Protein AF-A0A7X6YZE9-F1 (afdb_monomer_lite)

Radius of gyration: 23.13 Å; chains: 1; bounding box: 47×26×67 Å

Foldseek 3Di:
DQCVLLVCAALVPRDHHAPVQWDWAFLQHVVNVGDPAQLRTHIHGPVVRVVCPNDDDPVSSVVSSVCSVPRGRVVVVVVVVVVVVVVVQVVQKDFLVVVCVVPPPDPVVSVVLVVVCVVPFDWDWAWDQDSVRDTDPGTTTIGGPVVSVVSVVVVCVVVVD

Structure (mmCIF, N/CA/C/O backbone):
data_AF-A0A7X6YZE9-F1
#
_entry.id   AF-A0A7X6YZE9-F1
#
loop_
_atom_site.group_PDB
_atom_site.id
_atom_site.type_symbol
_atom_site.label_atom_id
_atom_site.label_alt_id
_atom_site.label_comp_id
_atom_site.label_asym_id
_atom_site.label_entity_id
_atom_site.label_seq_id
_atom_site.pdbx_PDB_ins_code
_atom_site.Cartn_x
_atom_site.Cartn_y
_atom_site.Cartn_z
_atom_site.occupancy
_atom_site.B_iso_or_equiv
_atom_site.auth_seq_id
_atom_site.auth_comp_id
_atom_site.auth_asym_id
_atom_site.auth_atom_id
_atom_site.pdbx_PDB_model_num
ATOM 1 N N . ALA A 1 1 ? 3.670 -0.188 -3.108 1.00 93.25 1 ALA A N 1
ATOM 2 C CA . ALA A 1 1 ? 3.305 0.902 -4.041 1.00 93.25 1 ALA A CA 1
ATOM 3 C C . ALA A 1 1 ? 3.402 0.457 -5.499 1.00 93.25 1 ALA A C 1
ATOM 5 O O . ALA A 1 1 ? 2.371 0.442 -6.155 1.00 93.25 1 ALA A O 1
ATOM 6 N N . ILE A 1 2 ? 4.581 0.021 -5.973 1.00 96.44 2 ILE A N 1
ATOM 7 C CA . ILE A 1 2 ? 4.800 -0.404 -7.372 1.00 96.44 2 ILE A CA 1
ATOM 8 C C . ILE A 1 2 ? 3.784 -1.444 -7.855 1.00 96.44 2 ILE A C 1
ATOM 10 O O . ILE A 1 2 ? 3.149 -1.206 -8.870 1.00 96.44 2 ILE A O 1
ATOM 14 N N . TYR A 1 3 ? 3.546 -2.524 -7.102 1.00 96.62 3 TYR A N 1
ATOM 15 C CA . TYR A 1 3 ? 2.550 -3.540 -7.475 1.00 96.62 3 TYR A CA 1
ATOM 16 C C . TYR A 1 3 ? 1.205 -2.948 -7.916 1.00 96.62 3 TYR A C 1
ATOM 18 O O . TYR A 1 3 ? 0.705 -3.241 -8.995 1.00 96.62 3 TYR A O 1
ATOM 26 N N . TYR A 1 4 ? 0.649 -2.071 -7.080 1.00 94.56 4 TYR A N 1
ATOM 27 C CA . TYR A 1 4 ? -0.652 -1.454 -7.307 1.00 94.56 4 TYR A CA 1
ATOM 28 C C . TYR A 1 4 ? -0.628 -0.438 -8.449 1.00 94.56 4 TYR A C 1
ATOM 30 O O . TYR A 1 4 ? -1.610 -0.321 -9.161 1.00 94.56 4 TYR A O 1
ATOM 38 N N . ALA A 1 5 ? 0.469 0.302 -8.624 1.00 95.75 5 ALA A N 1
ATOM 39 C CA . ALA A 1 5 ? 0.576 1.293 -9.694 1.00 95.75 5 ALA A CA 1
ATOM 40 C C . ALA A 1 5 ? 0.667 0.652 -11.089 1.00 95.75 5 ALA A C 1
ATOM 42 O O . ALA A 1 5 ? 0.261 1.270 -12.069 1.00 95.75 5 ALA A O 1
ATOM 43 N N . PHE A 1 6 ? 1.197 -0.571 -11.159 1.00 96.56 6 PHE A N 1
ATOM 44 C CA . PHE A 1 6 ? 1.307 -1.376 -12.376 1.00 96.56 6 PHE A CA 1
ATOM 45 C C . PHE A 1 6 ? 0.163 -2.396 -12.509 1.00 96.56 6 PHE A C 1
ATOM 47 O O . PHE A 1 6 ? 0.250 -3.298 -13.337 1.00 96.56 6 PHE A O 1
ATOM 54 N N . ASP A 1 7 ? -0.883 -2.297 -11.681 1.00 95.75 7 ASP A N 1
ATOM 55 C CA . ASP A 1 7 ? -2.038 -3.207 -11.675 1.00 95.75 7 ASP A CA 1
ATOM 56 C C . ASP A 1 7 ? -1.662 -4.699 -11.587 1.00 95.75 7 ASP A C 1
ATOM 58 O O . ASP A 1 7 ? -2.336 -5.563 -12.144 1.00 95.75 7 ASP A O 1
ATOM 62 N N . GLY A 1 8 ? -0.558 -5.016 -10.902 1.00 95.88 8 GLY A N 1
ATOM 63 C CA . GLY A 1 8 ? -0.040 -6.380 -10.802 1.00 95.88 8 GLY A CA 1
ATOM 64 C C . GLY A 1 8 ? 0.479 -6.949 -12.127 1.00 95.88 8 GLY A C 1
ATOM 65 O O . GLY A 1 8 ? 0.627 -8.159 -12.239 1.00 95.88 8 GLY A O 1
ATOM 66 N N . LYS A 1 9 ? 0.759 -6.124 -13.142 1.00 96.69 9 LYS A N 1
ATOM 67 C CA . LYS A 1 9 ? 1.221 -6.580 -14.460 1.00 96.69 9 LYS A CA 1
ATOM 68 C C . LYS A 1 9 ? 2.715 -6.370 -14.657 1.00 96.69 9 LYS A C 1
ATOM 70 O O . LYS A 1 9 ? 3.249 -5.281 -14.457 1.00 96.69 9 LYS A O 1
ATOM 75 N N . CYS A 1 10 ? 3.398 -7.412 -15.120 1.00 96.75 10 CYS A N 1
ATOM 76 C CA . CYS A 1 10 ? 4.804 -7.335 -15.495 1.00 96.75 10 CYS A CA 1
ATOM 77 C C . CYS A 1 10 ? 4.981 -6.299 -16.609 1.00 96.75 10 CYS A C 1
ATOM 79 O O . CYS A 1 10 ? 4.445 -6.472 -17.700 1.00 96.75 10 CYS A O 1
ATOM 81 N N . PHE A 1 11 ? 5.796 -5.278 -16.371 1.00 97.50 11 PHE A N 1
ATOM 82 C CA . PHE A 1 11 ? 6.051 -4.198 -17.319 1.00 97.50 11 PHE A CA 1
ATOM 83 C C . PHE A 1 11 ? 6.548 -4.708 -18.679 1.00 97.50 11 PHE A C 1
ATOM 85 O O . PHE A 1 11 ? 6.092 -4.261 -19.724 1.00 97.50 11 PHE A O 1
ATOM 92 N N . TYR A 1 12 ? 7.439 -5.700 -18.667 1.00 94.94 12 TYR A N 1
ATOM 93 C CA . TYR A 1 12 ? 8.055 -6.226 -19.885 1.00 94.94 12 TYR A CA 1
ATOM 94 C C . TYR A 1 12 ? 7.147 -7.146 -20.707 1.00 94.94 12 TYR A C 1
ATOM 96 O O . TYR A 1 12 ? 7.391 -7.328 -21.895 1.00 94.94 12 TYR A O 1
ATOM 104 N N . THR A 1 13 ? 6.153 -7.794 -20.087 1.00 94.88 13 THR A N 1
ATOM 105 C CA . THR A 1 13 ? 5.359 -8.842 -20.764 1.00 94.88 13 THR A CA 1
ATOM 106 C C . THR A 1 13 ? 3.851 -8.635 -20.707 1.00 94.88 13 THR A C 1
ATOM 108 O O . THR A 1 13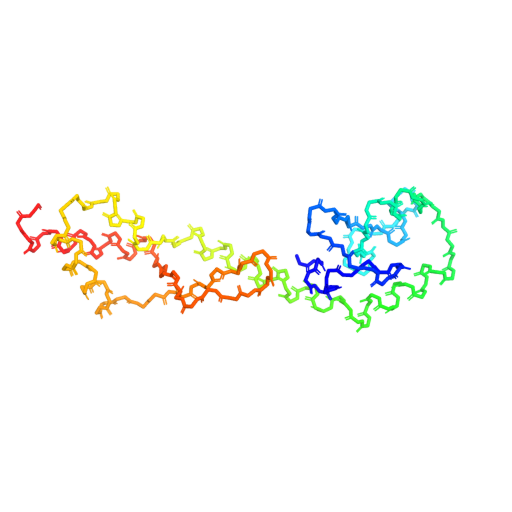 ? 3.124 -9.366 -21.369 1.00 94.88 13 THR A O 1
ATOM 111 N N . GLY A 1 14 ? 3.363 -7.698 -19.894 1.00 94.94 14 GLY A N 1
ATOM 112 C CA . GLY A 1 14 ? 1.940 -7.448 -19.647 1.00 94.94 14 GLY A CA 1
ATOM 113 C C . GLY A 1 14 ? 1.210 -8.540 -18.855 1.00 94.94 14 GLY A C 1
ATOM 114 O O . GLY A 1 14 ? 0.032 -8.373 -18.539 1.00 94.94 14 GLY A O 1
ATOM 115 N N . ARG A 1 15 ? 1.883 -9.652 -18.530 1.00 94.62 15 ARG A N 1
ATOM 116 C CA . ARG A 1 15 ? 1.305 -10.780 -17.785 1.00 94.62 15 ARG A CA 1
ATOM 117 C C . ARG A 1 15 ? 1.020 -10.404 -16.340 1.00 94.62 15 ARG A C 1
ATOM 119 O O . ARG A 1 15 ? 1.784 -9.642 -15.750 1.00 94.62 15 ARG A O 1
ATOM 126 N N . ASP A 1 16 ? -0.026 -10.996 -15.781 1.00 96.06 16 ASP A N 1
ATOM 127 C CA . ASP A 1 16 ? -0.339 -10.862 -14.363 1.00 96.06 16 ASP A CA 1
ATOM 128 C C . ASP A 1 16 ? 0.758 -11.519 -13.513 1.00 96.06 16 ASP A C 1
ATOM 130 O O . ASP A 1 16 ? 1.281 -12.586 -13.843 1.00 96.06 16 ASP A O 1
ATOM 134 N N . VAL A 1 17 ? 1.119 -10.846 -12.428 1.00 94.00 17 VAL A N 1
ATOM 135 C CA . VAL A 1 17 ? 2.137 -11.233 -11.455 1.00 94.00 17 VAL A CA 1
ATOM 136 C C . VAL A 1 17 ? 1.467 -11.190 -10.093 1.00 94.00 17 VAL A C 1
ATOM 138 O O . VAL A 1 17 ? 0.811 -10.206 -9.755 1.00 94.00 17 VAL A O 1
ATOM 141 N N . SER A 1 18 ? 1.601 -12.256 -9.309 1.00 92.69 18 SER A N 1
ATOM 142 C CA . SER A 1 18 ? 1.119 -12.243 -7.931 1.00 92.69 18 SER A CA 1
ATOM 143 C C . SER A 1 18 ? 1.995 -11.329 -7.075 1.00 92.69 18 SER A C 1
ATOM 145 O O . SER A 1 18 ? 3.151 -11.060 -7.401 1.00 92.69 18 SER A O 1
ATOM 147 N N . PHE A 1 19 ? 1.461 -10.858 -5.950 1.00 90.25 19 PHE A N 1
ATOM 148 C CA . PHE A 1 19 ? 2.250 -10.042 -5.027 1.00 90.25 19 PHE A CA 1
ATOM 149 C C . PHE A 1 19 ? 3.475 -10.796 -4.482 1.00 90.25 19 PHE A C 1
ATOM 151 O O . PHE A 1 19 ? 4.499 -10.177 -4.230 1.00 90.25 19 PHE A O 1
ATOM 158 N N . ASP A 1 20 ? 3.401 -12.122 -4.350 1.00 89.62 20 ASP A N 1
ATOM 159 C CA . ASP A 1 20 ? 4.495 -12.930 -3.797 1.00 89.62 20 ASP A CA 1
ATOM 160 C C . ASP A 1 20 ? 5.605 -13.243 -4.823 1.00 89.62 20 ASP A C 1
ATOM 162 O O . ASP A 1 20 ? 6.741 -13.484 -4.428 1.00 89.62 20 ASP A O 1
ATOM 166 N N . ASP A 1 21 ? 5.303 -13.216 -6.129 1.00 88.88 21 ASP A N 1
ATOM 167 C CA . ASP A 1 21 ? 6.270 -13.447 -7.227 1.00 88.88 21 ASP A CA 1
ATOM 168 C C . ASP A 1 21 ? 6.761 -12.134 -7.870 1.00 88.88 21 ASP A C 1
ATOM 170 O O . ASP A 1 21 ? 7.437 -12.112 -8.907 1.00 88.88 21 ASP A O 1
ATOM 174 N N . MET A 1 22 ? 6.386 -10.993 -7.289 1.00 94.19 22 MET A N 1
ATOM 175 C CA . MET A 1 22 ? 6.792 -9.709 -7.830 1.00 94.19 22 MET A CA 1
ATOM 176 C C . MET A 1 22 ? 8.252 -9.388 -7.519 1.00 94.19 22 MET A C 1
ATOM 178 O O . MET A 1 22 ? 8.747 -9.584 -6.412 1.00 94.19 22 MET A O 1
ATOM 182 N N . HIS A 1 23 ? 8.905 -8.747 -8.477 1.00 95.25 23 HIS A N 1
ATOM 183 C CA . HIS A 1 23 ? 10.203 -8.117 -8.313 1.00 95.25 23 HIS A CA 1
ATOM 184 C C . HIS A 1 23 ? 10.120 -6.650 -8.726 1.00 95.25 23 HIS A C 1
ATOM 186 O O . HIS A 1 23 ? 9.435 -6.292 -9.688 1.00 95.25 23 HIS A O 1
ATOM 192 N N . ILE A 1 24 ? 10.840 -5.804 -7.993 1.00 96.31 24 ILE A N 1
ATOM 193 C CA . ILE A 1 24 ? 11.139 -4.436 -8.412 1.00 96.31 24 ILE A CA 1
ATOM 194 C C . ILE A 1 24 ? 12.469 -4.505 -9.155 1.00 96.31 24 ILE A C 1
ATOM 196 O O . ILE A 1 24 ? 13.485 -4.837 -8.550 1.00 96.31 24 ILE A O 1
ATOM 200 N N . ASP A 1 25 ? 12.440 -4.248 -10.458 1.00 95.62 25 ASP A N 1
ATOM 201 C CA . ASP A 1 25 ? 13.625 -4.294 -11.318 1.00 95.62 25 ASP A CA 1
ATOM 202 C C . ASP A 1 25 ? 14.054 -2.881 -11.725 1.00 95.62 25 ASP A C 1
ATOM 204 O O . ASP A 1 25 ? 13.215 -1.991 -11.902 1.00 95.62 25 ASP A O 1
ATOM 208 N N . HIS A 1 26 ? 15.362 -2.691 -11.891 1.00 96.69 26 HIS A N 1
ATOM 209 C CA . HIS A 1 26 ? 15.941 -1.462 -12.417 1.00 96.69 26 HIS A CA 1
ATOM 210 C C . HIS A 1 26 ? 15.989 -1.513 -13.944 1.00 96.69 26 HIS A C 1
ATOM 212 O O . HIS A 1 26 ? 16.627 -2.402 -14.508 1.00 96.69 26 HIS A O 1
ATOM 218 N N . ILE A 1 27 ? 15.399 -0.536 -14.635 1.00 96.50 27 ILE A N 1
ATOM 219 C CA . ILE A 1 27 ? 15.451 -0.457 -16.105 1.00 96.50 27 ILE A CA 1
ATOM 220 C C . ILE A 1 27 ? 16.909 -0.370 -16.580 1.00 96.50 27 ILE A C 1
ATOM 222 O O . ILE A 1 27 ? 17.355 -1.214 -17.359 1.00 96.50 27 ILE A O 1
ATOM 226 N N . LEU A 1 28 ? 17.654 0.625 -16.084 1.00 95.94 28 LEU A N 1
ATOM 227 C CA . LEU A 1 28 ? 19.113 0.659 -16.147 1.00 95.94 28 LEU A CA 1
ATOM 228 C C . LEU A 1 28 ? 19.643 -0.039 -14.887 1.00 95.94 28 LEU A C 1
ATOM 230 O O . LEU A 1 28 ? 19.392 0.482 -13.797 1.00 95.94 28 LEU A O 1
ATOM 234 N N . PRO A 1 29 ? 20.341 -1.185 -14.998 1.00 94.50 29 PRO A N 1
ATOM 235 C CA . PRO A 1 29 ? 20.847 -1.915 -13.841 1.00 94.50 29 PRO A CA 1
ATOM 236 C C . PRO A 1 29 ? 21.714 -1.043 -12.932 1.00 94.50 29 PRO A C 1
ATOM 238 O O . PRO A 1 29 ? 22.477 -0.199 -13.401 1.00 94.50 29 PRO A O 1
ATOM 241 N N . GLN A 1 30 ? 21.646 -1.283 -11.622 1.00 93.69 30 GLN A N 1
ATOM 242 C CA . GLN A 1 30 ? 22.453 -0.536 -10.653 1.00 93.69 30 GLN A CA 1
ATOM 243 C C . GLN A 1 30 ? 23.964 -0.714 -10.887 1.00 93.69 30 GLN A C 1
ATOM 245 O O . GLN A 1 30 ? 24.717 0.240 -10.709 1.00 93.69 30 GLN A O 1
ATOM 250 N N . SER A 1 31 ? 24.404 -1.897 -11.341 1.00 92.62 31 SER A N 1
ATOM 251 C CA . SER A 1 31 ? 25.811 -2.166 -11.693 1.00 92.62 31 SER A CA 1
ATOM 252 C C . SER A 1 31 ? 26.335 -1.275 -12.822 1.00 92.62 31 SER A C 1
ATOM 254 O O . SER A 1 31 ? 27.535 -1.054 -12.911 1.00 92.62 31 SER A O 1
ATOM 256 N N . GLU A 1 32 ? 25.434 -0.735 -13.643 1.00 92.12 32 GLU A N 1
ATOM 257 C CA . GLU A 1 32 ? 25.726 0.139 -14.783 1.00 92.12 32 GLU A CA 1
ATOM 258 C C . GLU A 1 32 ? 25.416 1.616 -14.466 1.00 92.12 32 GLU A C 1
ATOM 260 O O . GLU A 1 32 ? 25.221 2.432 -15.364 1.00 92.12 32 GLU A O 1
ATOM 265 N N . GLY A 1 33 ? 25.309 1.974 -13.180 1.00 93.50 33 GLY A N 1
ATOM 266 C CA . GLY A 1 33 ? 25.037 3.347 -12.739 1.00 93.50 33 GLY A CA 1
ATOM 267 C C . GLY A 1 33 ? 23.558 3.747 -12.746 1.00 93.50 33 GLY A C 1
ATOM 268 O O . GLY A 1 33 ? 23.233 4.932 -12.668 1.00 93.50 33 GLY A O 1
ATOM 269 N N . GLY A 1 34 ? 22.643 2.779 -12.827 1.00 94.31 34 GLY A N 1
ATOM 270 C CA . GLY A 1 34 ? 21.207 3.015 -12.713 1.00 94.31 34 GLY A CA 1
ATOM 271 C C . GLY A 1 34 ? 20.798 3.668 -11.389 1.00 94.31 34 GLY A C 1
ATOM 272 O O . GLY A 1 34 ? 21.178 3.169 -10.328 1.00 94.31 34 GLY A O 1
ATOM 273 N N . PRO A 1 35 ? 19.993 4.748 -11.402 1.00 94.94 35 PRO A N 1
ATOM 274 C CA . PRO A 1 35 ? 19.588 5.414 -10.173 1.00 94.94 35 PRO A CA 1
ATOM 275 C C . PRO A 1 35 ? 18.559 4.593 -9.383 1.00 94.94 35 PRO A C 1
ATOM 277 O O . PRO A 1 35 ? 17.765 3.835 -9.945 1.00 94.94 35 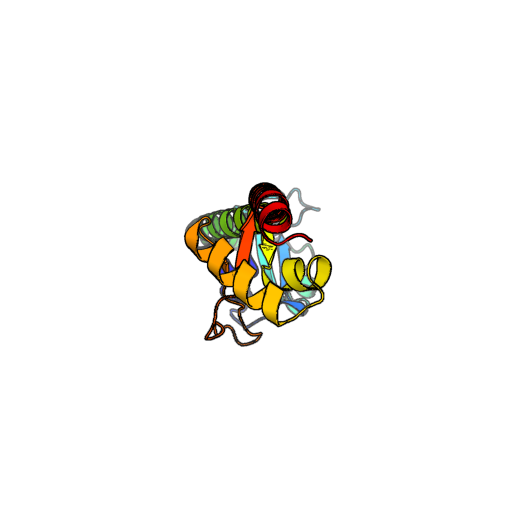PRO A O 1
ATOM 280 N N . ASN A 1 36 ? 18.539 4.801 -8.066 1.00 96.00 36 ASN A N 1
ATOM 281 C CA . ASN A 1 36 ? 17.578 4.199 -7.142 1.00 96.00 36 ASN A CA 1
ATOM 282 C C . ASN A 1 36 ? 16.348 5.097 -6.969 1.00 96.00 36 ASN A C 1
ATOM 284 O O . ASN A 1 36 ? 16.175 5.749 -5.941 1.00 96.00 36 ASN A O 1
ATOM 288 N N . ASN A 1 37 ? 15.522 5.195 -8.008 1.00 95.06 37 ASN A N 1
ATOM 289 C CA . ASN A 1 37 ? 14.325 6.027 -7.984 1.00 95.06 37 ASN A CA 1
ATOM 290 C C . ASN A 1 37 ? 13.192 5.432 -8.824 1.00 95.06 37 ASN A C 1
ATOM 292 O O . ASN A 1 37 ? 13.390 4.543 -9.649 1.00 95.06 37 ASN A O 1
ATOM 296 N N . VAL A 1 38 ? 11.984 5.957 -8.606 1.00 95.69 38 VAL A N 1
ATOM 297 C CA . VAL A 1 38 ? 10.753 5.465 -9.239 1.00 95.69 38 VAL A CA 1
ATOM 298 C C . VAL A 1 38 ? 10.838 5.480 -10.766 1.00 95.69 38 VAL A C 1
ATOM 300 O O . VAL A 1 38 ? 10.356 4.546 -11.391 1.00 95.69 38 VAL A O 1
ATOM 303 N N . SER A 1 39 ? 11.501 6.473 -11.364 1.00 95.12 39 SER A N 1
ATOM 304 C CA . SER A 1 39 ? 11.651 6.567 -12.822 1.00 95.12 39 SER A CA 1
ATOM 305 C C . SER A 1 39 ? 12.537 5.481 -13.435 1.00 95.12 39 SER A C 1
ATOM 307 O O . SER A 1 39 ? 12.541 5.306 -14.652 1.00 95.12 39 SER A O 1
ATOM 309 N N . ASN A 1 40 ? 13.285 4.749 -12.608 1.00 97.31 40 ASN A N 1
ATOM 310 C CA . ASN A 1 40 ? 14.102 3.616 -13.019 1.00 97.31 40 ASN A CA 1
ATOM 311 C C . ASN A 1 40 ? 13.550 2.274 -12.515 1.00 97.31 40 ASN A C 1
ATOM 313 O O . ASN A 1 40 ? 14.174 1.250 -12.769 1.00 97.31 40 ASN A O 1
ATOM 317 N N . TYR A 1 41 ? 12.407 2.256 -11.822 1.00 97.75 41 TYR A N 1
ATOM 318 C CA . TYR A 1 41 ? 11.820 1.038 -11.268 1.00 97.75 41 TYR A CA 1
ATOM 319 C C . TYR A 1 41 ? 10.609 0.554 -12.055 1.00 97.75 41 TYR A C 1
ATOM 321 O O . TYR A 1 41 ? 9.706 1.323 -12.379 1.00 97.75 41 TYR A O 1
ATOM 329 N N . VAL A 1 42 ? 10.547 -0.758 -12.278 1.00 97.38 42 VAL A N 1
ATOM 330 C CA . VAL A 1 42 ? 9.399 -1.430 -12.896 1.00 97.38 42 VAL A CA 1
ATOM 331 C C . VAL A 1 42 ? 8.984 -2.674 -12.124 1.00 97.38 42 VAL A C 1
ATOM 333 O O . VAL A 1 42 ? 9.782 -3.285 -11.413 1.00 97.38 42 VAL A O 1
ATOM 336 N N . LEU A 1 43 ? 7.720 -3.069 -12.290 1.00 97.81 43 LEU A N 1
ATOM 337 C CA . LEU A 1 43 ? 7.219 -4.362 -11.835 1.00 97.81 43 LEU A CA 1
ATOM 338 C C . LEU A 1 43 ? 7.641 -5.462 -12.822 1.00 97.81 43 LEU A C 1
ATOM 340 O O . LEU A 1 43 ? 7.285 -5.411 -13.999 1.00 97.81 43 LEU A O 1
ATOM 344 N N . SER A 1 44 ? 8.340 -6.493 -12.356 1.00 96.38 44 SER A N 1
ATOM 345 C CA . SER A 1 44 ? 8.665 -7.686 -13.146 1.00 96.38 44 SER A CA 1
ATOM 346 C C . SER A 1 44 ? 8.277 -8.956 -12.3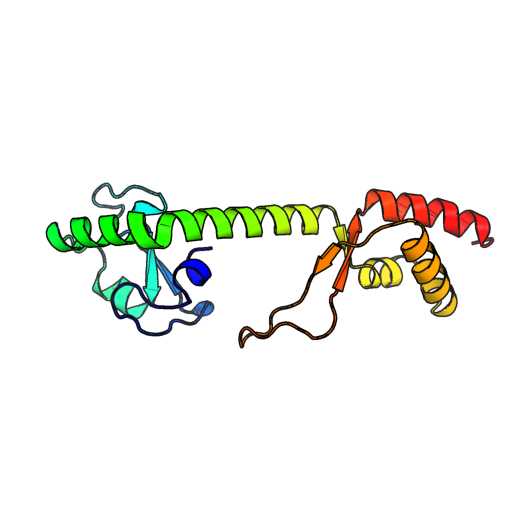96 1.00 96.38 44 SER A C 1
ATOM 348 O O . SER A 1 44 ? 8.312 -8.977 -11.173 1.00 96.38 44 SER A O 1
ATOM 350 N N . CYS A 1 45 ? 7.954 -10.038 -13.108 1.00 92.69 45 CYS A N 1
ATOM 351 C CA . CYS A 1 45 ? 7.985 -11.368 -12.496 1.00 92.69 45 CYS A CA 1
ATOM 352 C C . CYS A 1 45 ? 9.436 -11.852 -12.354 1.00 92.69 45 CYS A C 1
ATOM 354 O O . CYS A 1 45 ? 10.319 -11.402 -13.105 1.00 92.69 45 CYS A O 1
ATOM 356 N N . GLY A 1 46 ? 9.681 -12.794 -11.439 1.00 89.31 46 GLY A N 1
ATOM 357 C CA . GLY A 1 46 ? 11.028 -13.307 -11.165 1.00 89.31 46 GLY A CA 1
ATOM 358 C C . GLY A 1 46 ? 11.712 -13.901 -12.395 1.00 89.31 46 GLY A C 1
ATOM 359 O O . GLY A 1 46 ? 12.867 -13.593 -12.686 1.00 89.31 46 GLY A O 1
ATOM 360 N N . TYR A 1 47 ? 10.970 -14.661 -13.205 1.00 90.12 47 TYR A N 1
ATOM 361 C CA . TYR A 1 47 ? 11.495 -15.285 -14.424 1.00 90.12 47 TYR A CA 1
ATOM 362 C C . TYR A 1 47 ? 12.071 -14.280 -15.434 1.00 90.12 47 TYR A C 1
ATOM 364 O O . TYR A 1 47 ? 13.154 -14.492 -15.984 1.00 90.12 47 TYR A O 1
ATOM 372 N N . ILE A 1 48 ? 11.350 -13.186 -15.707 1.00 92.00 48 ILE A N 1
ATOM 373 C CA . ILE A 1 48 ? 11.805 -12.175 -16.672 1.00 92.00 48 ILE A CA 1
ATOM 374 C C . ILE A 1 48 ? 12.941 -11.341 -16.088 1.00 92.00 48 ILE A C 1
ATOM 376 O O . ILE A 1 48 ? 13.906 -11.070 -16.803 1.00 92.00 48 ILE A O 1
ATOM 380 N N . ASN A 1 49 ? 12.869 -11.013 -14.796 1.00 89.88 49 ASN A N 1
ATOM 381 C CA . ASN A 1 49 ? 13.924 -10.284 -14.101 1.00 89.88 49 ASN A CA 1
ATOM 382 C C . ASN A 1 49 ? 15.274 -11.020 -14.217 1.00 89.88 49 ASN A C 1
ATOM 384 O O . ASN A 1 49 ? 16.271 -10.446 -14.651 1.00 89.88 49 ASN A O 1
ATOM 388 N N . LEU A 1 50 ? 15.276 -12.333 -13.957 1.00 90.31 50 LEU A N 1
ATOM 389 C CA . LEU A 1 50 ? 16.462 -13.186 -14.101 1.00 90.31 50 LEU A CA 1
ATOM 390 C C . LEU A 1 50 ? 16.974 -13.261 -15.547 1.00 90.31 50 LEU A C 1
ATOM 392 O O . LEU A 1 50 ? 18.181 -13.274 -15.775 1.00 90.31 50 LEU A O 1
ATOM 396 N N . LYS A 1 51 ? 16.080 -13.284 -16.545 1.00 90.19 51 LYS A N 1
ATOM 397 C CA . LYS A 1 51 ? 16.475 -13.289 -17.965 1.00 90.19 51 LYS A CA 1
ATOM 398 C C . LYS A 1 51 ? 17.071 -11.966 -18.440 1.00 90.19 51 LYS A C 1
ATOM 400 O O . LYS A 1 51 ? 17.931 -11.982 -19.333 1.00 90.19 51 LYS A O 1
ATOM 405 N N . LYS A 1 52 ? 16.579 -10.843 -17.910 1.00 87.56 52 LYS A N 1
ATOM 406 C CA . LYS A 1 52 ? 17.113 -9.511 -18.200 1.00 87.56 52 LYS A CA 1
ATOM 407 C C . LYS A 1 52 ? 18.479 -9.340 -17.544 1.00 87.56 52 LYS A C 1
ATOM 409 O O . LYS A 1 52 ? 19.417 -8.962 -18.242 1.00 87.56 52 LYS A O 1
ATOM 414 N N . PHE A 1 53 ? 18.605 -9.682 -16.262 1.00 86.88 53 PHE A N 1
ATOM 415 C CA . PHE A 1 53 ? 19.843 -9.535 -15.495 1.00 86.88 53 PHE A CA 1
ATOM 416 C C . PHE A 1 53 ? 20.423 -8.113 -15.663 1.00 86.88 53 PHE A C 1
ATOM 418 O O . PHE A 1 53 ? 19.689 -7.131 -15.533 1.00 86.88 53 PHE A O 1
ATOM 425 N N . ASN A 1 54 ? 21.703 -7.982 -16.009 1.00 84.06 54 ASN A N 1
ATOM 426 C CA . ASN A 1 54 ? 22.370 -6.704 -16.261 1.00 84.06 54 ASN A CA 1
ATOM 427 C C . ASN A 1 54 ? 22.351 -6.261 -17.739 1.00 84.06 54 ASN A C 1
ATOM 429 O O . ASN A 1 54 ? 23.131 -5.394 -18.125 1.00 84.06 54 ASN A O 1
ATOM 433 N N . LYS A 1 55 ? 21.504 -6.849 -18.596 1.00 87.62 55 LYS A N 1
ATOM 434 C CA . LYS A 1 55 ? 21.493 -6.506 -20.026 1.00 87.62 55 LYS A CA 1
ATOM 435 C C . LYS A 1 55 ? 21.063 -5.059 -20.242 1.00 87.62 55 LYS A C 1
ATOM 437 O O . LYS A 1 55 ? 19.970 -4.653 -19.846 1.00 87.62 55 LYS A O 1
ATOM 442 N N . VAL A 1 56 ? 21.905 -4.324 -20.960 1.00 88.62 56 VAL A N 1
ATOM 443 C CA . VAL A 1 56 ? 21.677 -2.937 -21.360 1.00 88.62 56 VAL A CA 1
ATOM 444 C C . VAL A 1 56 ? 21.289 -2.906 -22.832 1.00 88.62 56 VAL A C 1
ATOM 446 O O . VAL A 1 56 ? 22.045 -3.329 -23.701 1.00 88.62 56 VAL A O 1
ATOM 449 N N . ASN A 1 57 ? 20.104 -2.375 -23.119 1.00 92.75 57 ASN A N 1
ATOM 450 C CA . ASN A 1 57 ? 19.726 -1.964 -24.464 1.00 92.75 57 ASN A CA 1
ATOM 451 C C . ASN A 1 57 ? 19.345 -0.478 -24.395 1.00 92.75 57 ASN A C 1
ATOM 453 O O . ASN A 1 57 ? 18.306 -0.169 -23.806 1.00 92.75 57 ASN A O 1
ATOM 457 N N . PRO A 1 58 ? 20.155 0.439 -24.963 1.00 93.62 58 PRO A N 1
ATOM 458 C CA . PRO A 1 58 ? 19.938 1.876 -24.816 1.00 93.62 58 PRO A CA 1
ATOM 459 C C . PRO A 1 58 ? 18.542 2.328 -25.237 1.00 93.62 58 PRO A C 1
ATOM 461 O O . PRO A 1 58 ? 17.905 3.091 -24.515 1.00 93.62 58 PRO A O 1
ATOM 464 N N . LYS A 1 59 ? 18.023 1.797 -26.353 1.00 94.12 59 LYS A N 1
ATOM 465 C CA . LYS A 1 59 ? 16.706 2.197 -26.851 1.00 94.12 59 LYS A CA 1
ATOM 466 C C . LYS A 1 59 ? 15.579 1.688 -25.961 1.00 94.12 59 LYS A C 1
ATOM 468 O O . LYS A 1 59 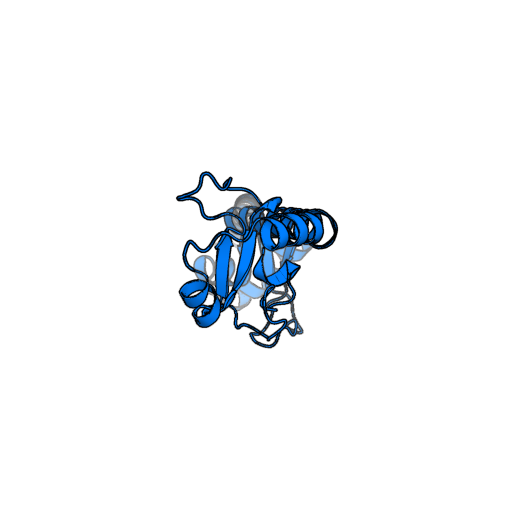? 14.630 2.419 -25.690 1.00 94.12 59 LYS A O 1
ATOM 473 N N . LEU A 1 60 ? 15.693 0.451 -25.478 1.00 91.06 60 LEU A N 1
ATOM 474 C CA . LEU A 1 60 ? 14.726 -0.099 -24.534 1.00 91.06 60 LEU A CA 1
ATOM 475 C C . LEU A 1 60 ? 14.740 0.683 -23.219 1.00 91.06 60 LEU A C 1
ATOM 477 O O . LEU A 1 60 ? 13.674 0.955 -22.681 1.00 91.06 60 LEU A O 1
ATOM 481 N N . ILE A 1 61 ? 15.919 1.059 -22.718 1.00 95.12 61 ILE A N 1
ATOM 482 C CA . ILE A 1 61 ? 16.063 1.844 -21.486 1.00 95.12 61 ILE A CA 1
ATOM 483 C C . ILE A 1 61 ? 15.410 3.214 -21.643 1.00 95.12 61 ILE A C 1
ATOM 485 O O . ILE A 1 61 ? 14.615 3.599 -20.791 1.00 95.12 61 ILE A O 1
ATOM 489 N N . GLU A 1 62 ? 15.716 3.921 -22.730 1.00 95.75 62 GLU A N 1
ATOM 490 C CA . GLU A 1 62 ? 15.139 5.227 -23.055 1.00 95.75 62 GLU A CA 1
ATOM 491 C C . GLU A 1 62 ? 13.606 5.158 -23.069 1.00 95.75 62 GLU A C 1
ATOM 493 O O . GLU A 1 62 ? 12.951 5.828 -22.273 1.00 95.75 62 GLU A O 1
ATOM 498 N N . ILE A 1 63 ? 13.037 4.269 -23.893 1.00 96.25 63 ILE A N 1
ATOM 499 C CA . ILE A 1 63 ? 11.581 4.115 -24.019 1.00 96.25 63 ILE A CA 1
ATOM 500 C C . ILE A 1 63 ? 10.959 3.700 -22.685 1.00 96.25 63 ILE A C 1
ATOM 502 O O . ILE A 1 63 ? 9.933 4.242 -22.283 1.00 96.25 63 ILE A O 1
ATOM 506 N N . SER A 1 64 ? 11.566 2.741 -21.983 1.00 96.44 64 SER A N 1
ATOM 507 C CA . SER A 1 64 ? 10.995 2.221 -20.741 1.00 96.44 64 SER A CA 1
ATOM 508 C C . SER A 1 64 ? 10.941 3.294 -19.661 1.00 96.44 64 SER A C 1
ATOM 510 O O . SER A 1 64 ? 9.929 3.415 -18.976 1.00 96.44 64 SER A O 1
ATOM 512 N N . ARG A 1 65 ? 12.000 4.099 -19.524 1.00 96.62 65 ARG A N 1
ATOM 513 C CA . ARG A 1 65 ? 12.037 5.201 -18.555 1.00 96.62 65 ARG A CA 1
ATOM 514 C C . ARG A 1 65 ? 11.018 6.280 -18.900 1.00 96.62 65 ARG A C 1
ATOM 516 O O . ARG A 1 65 ? 10.352 6.776 -17.996 1.00 96.62 65 ARG A O 1
ATOM 523 N N . GLU A 1 66 ? 10.857 6.597 -20.183 1.00 97.25 66 GLU A N 1
ATOM 524 C CA . GLU A 1 66 ? 9.849 7.554 -20.649 1.00 97.25 66 GLU A CA 1
ATOM 525 C C . GLU A 1 66 ? 8.431 7.078 -20.301 1.00 97.25 66 GLU A C 1
ATOM 527 O O . GLU A 1 66 ? 7.649 7.807 -19.692 1.00 97.25 66 GLU A O 1
ATOM 532 N N . VAL A 1 67 ? 8.123 5.809 -20.586 1.00 97.56 67 VAL A N 1
ATOM 533 C CA . VAL A 1 67 ? 6.833 5.199 -20.237 1.00 97.56 67 VAL A CA 1
ATOM 534 C C . VAL A 1 67 ? 6.612 5.199 -18.724 1.00 97.56 67 VAL A C 1
ATOM 536 O O . VAL A 1 67 ? 5.519 5.535 -18.272 1.00 97.56 67 VAL A O 1
ATOM 539 N N . VAL A 1 68 ? 7.622 4.851 -17.919 1.00 97.44 68 VAL A N 1
ATOM 540 C CA . VAL A 1 68 ? 7.503 4.895 -16.453 1.00 97.44 68 VAL A CA 1
ATOM 541 C C . VAL A 1 68 ? 7.214 6.309 -15.967 1.00 97.44 68 VAL A C 1
ATOM 543 O O . VAL A 1 68 ? 6.275 6.499 -15.191 1.00 97.44 68 VAL A O 1
ATOM 546 N N . ASN A 1 69 ? 7.952 7.298 -16.466 1.00 96.81 69 ASN A N 1
ATOM 547 C CA . ASN A 1 69 ? 7.751 8.699 -16.116 1.00 96.81 69 ASN A CA 1
ATOM 548 C C . ASN A 1 69 ? 6.335 9.183 -16.416 1.00 96.81 69 ASN A C 1
ATOM 550 O O . ASN A 1 69 ? 5.699 9.753 -15.532 1.00 96.81 69 ASN A O 1
ATOM 554 N N . LEU A 1 70 ? 5.841 8.925 -17.627 1.00 96.81 70 LEU A N 1
ATOM 555 C CA . LEU A 1 70 ? 4.551 9.438 -18.082 1.00 96.81 70 LEU A CA 1
ATOM 556 C C . LEU A 1 70 ? 3.361 8.675 -17.492 1.00 96.81 70 LEU A C 1
ATOM 558 O O . LEU A 1 70 ? 2.330 9.275 -17.199 1.00 96.81 70 LEU A O 1
ATOM 562 N N . CYS A 1 71 ? 3.478 7.357 -17.315 1.00 95.94 71 CYS A N 1
ATOM 563 C CA . CYS A 1 71 ? 2.317 6.512 -17.021 1.00 95.94 71 CYS A CA 1
ATOM 564 C C . CYS A 1 71 ? 2.245 6.015 -15.571 1.00 95.94 71 CYS A C 1
ATOM 566 O O . CYS A 1 71 ? 1.156 5.642 -15.114 1.00 95.94 71 CYS A O 1
ATOM 568 N N . PHE A 1 72 ? 3.375 5.962 -14.855 1.00 96.69 72 PHE A N 1
ATOM 569 C CA . PHE A 1 72 ? 3.477 5.210 -13.599 1.00 96.69 72 PHE A CA 1
ATOM 570 C C . PHE A 1 72 ? 4.069 6.001 -12.431 1.00 96.69 72 PHE A C 1
ATOM 572 O O . PHE A 1 72 ? 3.619 5.800 -11.303 1.00 96.69 72 PHE A O 1
ATOM 579 N N . SER A 1 73 ? 5.029 6.901 -12.663 1.00 95.69 73 SER A N 1
ATOM 580 C CA . SER A 1 73 ? 5.767 7.575 -11.587 1.00 95.69 73 SER A CA 1
ATOM 581 C C . SER A 1 73 ? 4.853 8.272 -10.578 1.00 95.69 73 SER A C 1
ATOM 583 O O . SER A 1 73 ? 4.963 8.025 -9.375 1.00 95.69 73 SER A O 1
ATOM 585 N N . GLU A 1 74 ? 3.893 9.068 -11.051 1.00 94.62 74 GLU A N 1
ATOM 586 C CA . GLU A 1 74 ? 2.930 9.749 -10.178 1.00 94.62 74 GLU A CA 1
ATOM 587 C C . GLU A 1 74 ? 2.066 8.751 -9.391 1.00 94.62 74 GLU A C 1
ATOM 589 O O . GLU A 1 74 ? 1.938 8.859 -8.170 1.00 94.62 74 GLU A O 1
ATOM 594 N N . LYS A 1 75 ? 1.543 7.713 -10.057 1.00 95.94 75 LYS A N 1
ATOM 595 C CA . LYS A 1 75 ? 0.725 6.669 -9.417 1.00 95.94 75 LYS A CA 1
ATOM 596 C C . LYS A 1 75 ? 1.489 5.952 -8.305 1.00 95.94 75 LYS A C 1
ATOM 598 O O . LYS A 1 75 ? 0.927 5.684 -7.243 1.00 95.94 75 LYS A O 1
ATOM 603 N N . VAL A 1 76 ? 2.771 5.650 -8.528 1.00 96.19 76 VAL A N 1
ATOM 604 C CA . VAL A 1 76 ? 3.638 5.022 -7.522 1.00 96.19 76 VAL A CA 1
ATOM 605 C C . VAL A 1 76 ? 3.812 5.941 -6.318 1.00 96.19 76 VAL A C 1
ATOM 607 O O . VAL A 1 76 ? 3.644 5.476 -5.190 1.00 96.19 76 VAL A O 1
ATOM 610 N N . VAL A 1 77 ? 4.118 7.222 -6.539 1.00 94.00 77 VAL A N 1
ATOM 611 C CA . VAL A 1 77 ? 4.323 8.203 -5.460 1.00 94.00 77 VAL A CA 1
ATOM 612 C C . VAL A 1 77 ? 3.048 8.387 -4.641 1.00 94.00 77 VAL A C 1
ATOM 614 O O . VAL A 1 77 ? 3.085 8.252 -3.417 1.00 94.00 77 VAL A O 1
ATOM 617 N N . LEU A 1 78 ? 1.905 8.605 -5.299 1.00 91.00 78 LEU A N 1
ATOM 618 C CA . LEU A 1 78 ? 0.609 8.738 -4.630 1.00 91.00 78 LEU A CA 1
ATOM 619 C C . LEU A 1 78 ? 0.298 7.502 -3.783 1.00 91.00 78 LEU A C 1
ATOM 621 O O . LEU A 1 78 ? -0.041 7.620 -2.604 1.00 91.00 78 LEU A O 1
ATOM 625 N N . LYS A 1 79 ? 0.492 6.305 -4.347 1.00 92.69 79 LYS A N 1
ATOM 626 C CA . LYS A 1 79 ? 0.221 5.058 -3.631 1.00 92.69 79 LYS A CA 1
ATOM 627 C C . LYS A 1 79 ? 1.194 4.805 -2.486 1.00 92.69 79 LYS A C 1
ATOM 629 O O . LYS A 1 79 ? 0.804 4.234 -1.473 1.00 92.69 79 LYS A O 1
ATOM 634 N N . TYR A 1 80 ? 2.458 5.188 -2.632 1.00 91.88 80 TYR A N 1
ATOM 635 C CA . TYR A 1 80 ? 3.442 5.093 -1.558 1.00 91.88 80 TYR A CA 1
ATOM 636 C C . TYR A 1 80 ? 3.064 5.999 -0.386 1.00 91.88 80 TYR A C 1
ATOM 638 O O . TYR A 1 80 ? 2.989 5.519 0.742 1.00 91.88 80 TYR A O 1
ATOM 646 N N . ASN A 1 81 ? 2.741 7.263 -0.662 1.00 87.69 81 ASN A N 1
ATOM 647 C CA . ASN A 1 81 ? 2.340 8.227 0.360 1.00 87.69 81 ASN A CA 1
ATOM 648 C C . ASN A 1 81 ? 1.053 7.793 1.075 1.00 87.69 81 ASN A C 1
ATOM 650 O O . ASN A 1 81 ? 0.984 7.855 2.300 1.00 87.69 81 ASN A O 1
ATOM 654 N N . GLU A 1 82 ? 0.062 7.278 0.337 1.00 86.00 82 GLU A N 1
ATOM 655 C CA . GLU A 1 82 ? -1.151 6.679 0.912 1.00 86.00 82 GLU A CA 1
ATOM 656 C C . GLU A 1 82 ? -0.805 5.550 1.899 1.00 86.00 82 GLU A C 1
ATOM 658 O O . GLU A 1 82 ? -1.298 5.533 3.026 1.00 86.00 82 GLU A O 1
ATOM 663 N N . LEU A 1 83 ? 0.074 4.622 1.504 1.00 83.94 83 LEU A N 1
ATOM 664 C CA . LEU A 1 83 ? 0.479 3.492 2.346 1.00 83.94 83 LEU A CA 1
ATOM 665 C C . LEU A 1 83 ? 1.274 3.933 3.583 1.00 83.94 83 LEU A C 1
ATOM 667 O O . LEU A 1 83 ? 1.020 3.414 4.666 1.00 83.94 83 LEU A O 1
ATOM 671 N N . GLN A 1 84 ? 2.191 4.895 3.449 1.00 81.62 84 GLN A N 1
ATOM 672 C CA . GLN A 1 84 ? 2.958 5.438 4.578 1.00 81.62 84 GLN A CA 1
ATOM 673 C C . GLN A 1 84 ? 2.055 6.154 5.587 1.00 81.62 84 GLN A C 1
ATOM 675 O O . GLN A 1 84 ? 2.166 5.933 6.792 1.00 81.62 84 GLN A O 1
ATOM 680 N N . ASN A 1 85 ? 1.108 6.960 5.104 1.00 74.69 85 ASN A N 1
ATOM 681 C CA . ASN A 1 85 ? 0.134 7.624 5.968 1.00 74.69 85 ASN A CA 1
ATOM 682 C C . ASN A 1 85 ? -0.748 6.606 6.696 1.00 74.69 85 ASN A C 1
ATOM 684 O O . ASN A 1 85 ? -0.951 6.721 7.903 1.00 74.69 85 ASN A O 1
ATOM 688 N N . ASN A 1 86 ? -1.219 5.576 5.990 1.00 74.31 86 ASN A N 1
ATOM 689 C CA . ASN A 1 86 ? -1.986 4.496 6.604 1.00 74.31 86 ASN A CA 1
ATOM 690 C C . ASN A 1 86 ? -1.167 3.737 7.658 1.00 74.31 86 ASN A C 1
ATOM 692 O O . ASN A 1 86 ? -1.713 3.396 8.703 1.00 74.31 86 ASN A O 1
ATOM 696 N N . GLN A 1 87 ? 0.130 3.510 7.427 1.00 75.50 87 GLN A N 1
ATOM 697 C CA . GLN A 1 87 ? 1.009 2.889 8.420 1.00 75.50 87 GLN A CA 1
ATOM 698 C C . GLN A 1 87 ? 1.135 3.761 9.673 1.00 75.50 87 GLN A C 1
ATOM 700 O O . GLN A 1 87 ? 0.895 3.281 10.774 1.00 75.50 87 GLN A O 1
ATOM 705 N N . LYS A 1 88 ? 1.392 5.063 9.512 1.00 73.25 88 LYS A N 1
ATOM 706 C CA . LYS A 1 88 ? 1.475 6.007 10.637 1.00 73.25 88 LYS A CA 1
ATOM 707 C C . LYS A 1 88 ? 0.174 6.074 11.447 1.00 73.25 88 LYS A C 1
ATOM 709 O O . LYS A 1 88 ? 0.193 6.210 12.672 1.00 73.25 88 LYS A O 1
ATOM 714 N N . VAL A 1 89 ? -0.968 5.968 10.768 1.00 74.06 89 VAL A N 1
ATOM 715 C CA . VAL A 1 89 ? -2.271 5.824 11.426 1.00 74.06 89 VAL A CA 1
ATOM 716 C C . VAL A 1 89 ? -2.312 4.529 12.235 1.00 74.06 89 VAL A C 1
ATOM 718 O O . VAL A 1 89 ? -2.652 4.576 13.411 1.00 74.06 89 VAL A O 1
ATOM 721 N N . VAL A 1 90 ? -1.928 3.392 11.653 1.00 74.56 90 VAL A N 1
ATOM 722 C CA . VAL A 1 90 ? -1.894 2.098 12.357 1.00 74.56 90 VAL A CA 1
ATOM 723 C C . VAL A 1 90 ? -0.961 2.129 13.574 1.00 74.56 90 VAL A C 1
ATOM 725 O O . VAL A 1 90 ? -1.308 1.547 14.593 1.00 74.56 90 VAL A O 1
ATOM 728 N N . ASP A 1 91 ? 0.160 2.846 13.523 1.00 82.38 91 ASP A N 1
ATOM 729 C CA . ASP A 1 91 ? 1.105 2.921 14.648 1.00 82.38 91 ASP A CA 1
ATOM 730 C C . ASP A 1 91 ? 0.560 3.735 15.836 1.00 82.38 91 ASP A C 1
ATOM 732 O O . ASP A 1 91 ? 0.896 3.480 16.991 1.00 82.38 91 ASP A O 1
ATOM 736 N N . THR A 1 92 ? -0.303 4.717 15.564 1.00 89.75 92 THR A N 1
ATOM 737 C CA . THR A 1 92 ? -0.907 5.599 16.583 1.00 89.75 92 THR A CA 1
ATOM 738 C C . THR A 1 92 ? -2.303 5.155 17.017 1.00 89.75 92 THR A C 1
ATOM 740 O O . THR A 1 92 ? -2.855 5.701 17.976 1.00 89.75 92 THR A O 1
ATOM 743 N N . HIS A 1 93 ? -2.889 4.178 16.322 1.00 92.81 93 HIS A N 1
ATOM 744 C CA . HIS A 1 93 ? -4.259 3.734 16.537 1.00 92.81 93 HIS A CA 1
ATOM 745 C C . HIS A 1 93 ? -4.344 2.241 16.844 1.00 92.81 93 HIS A C 1
ATOM 747 O O . HIS A 1 93 ? -3.650 1.412 16.270 1.00 92.81 93 HIS A O 1
ATOM 753 N N . ILE A 1 94 ? -5.302 1.866 17.685 1.00 93.88 94 ILE A N 1
ATOM 754 C CA . ILE A 1 94 ? -5.596 0.468 18.007 1.00 93.88 94 ILE A CA 1
ATOM 755 C C . ILE A 1 94 ? -6.984 0.078 17.500 1.00 93.88 94 ILE A C 1
ATOM 757 O O . ILE A 1 94 ? -7.927 0.872 17.529 1.00 93.88 94 ILE A O 1
ATOM 761 N N . GLU A 1 95 ? -7.130 -1.167 17.032 1.00 93.81 95 GLU A N 1
ATOM 762 C CA . GLU A 1 95 ? -8.452 -1.719 16.729 1.00 93.81 95 GLU A CA 1
ATOM 763 C C . GLU A 1 95 ? -9.278 -1.782 18.020 1.00 93.81 95 GLU A C 1
ATOM 765 O O . GLU A 1 95 ? -8.865 -2.423 18.990 1.00 93.81 95 GLU A O 1
ATOM 770 N N . LEU A 1 96 ? -10.488 -1.213 18.010 1.00 95.19 96 LEU A N 1
ATOM 771 C CA . LEU A 1 96 ? -11.349 -1.160 19.197 1.00 95.19 96 LEU A CA 1
ATOM 772 C C . LEU A 1 96 ? -11.564 -2.541 19.837 1.00 95.19 96 LEU A C 1
ATOM 774 O O . LEU A 1 96 ? -11.524 -2.678 21.053 1.00 95.19 96 LEU A O 1
ATOM 778 N N . ASN A 1 97 ? -11.754 -3.592 19.035 1.00 94.38 97 ASN A N 1
ATOM 779 C CA . ASN A 1 97 ? -11.927 -4.949 19.562 1.00 94.38 97 ASN A CA 1
ATOM 780 C C . ASN A 1 97 ? -10.677 -5.457 20.289 1.00 94.38 97 ASN A C 1
ATOM 782 O O . ASN A 1 97 ? -10.801 -6.128 21.309 1.00 94.38 97 ASN A O 1
ATOM 786 N N . SER A 1 98 ? -9.490 -5.127 19.776 1.00 94.88 98 SER A N 1
ATOM 787 C CA . SER A 1 98 ? -8.221 -5.496 20.401 1.00 94.88 98 SER A CA 1
ATOM 788 C C . SER A 1 98 ? -8.053 -4.786 21.741 1.00 94.88 98 SER A C 1
ATOM 790 O O . SER A 1 98 ? -7.707 -5.427 22.729 1.00 94.88 98 SER A O 1
ATOM 792 N N . PHE A 1 99 ? -8.367 -3.487 21.797 1.00 96.50 99 PHE A N 1
ATOM 793 C CA . PHE A 1 99 ? -8.359 -2.718 23.042 1.00 96.50 99 PHE A CA 1
ATOM 794 C C . PHE A 1 99 ? -9.320 -3.305 24.083 1.00 96.50 99 PHE A C 1
ATOM 796 O O . PHE A 1 99 ? -8.936 -3.569 25.218 1.00 96.50 99 PHE A O 1
ATOM 803 N N . LEU A 1 100 ? -10.567 -3.569 23.681 1.00 95.62 100 LEU A N 1
ATOM 804 C CA . LEU A 1 100 ? -11.597 -4.128 24.558 1.00 95.62 100 LEU A CA 1
ATOM 805 C C . LEU A 1 100 ? -11.210 -5.495 25.114 1.00 95.62 100 LEU A C 1
ATOM 807 O O . LEU A 1 100 ? -11.449 -5.763 26.285 1.00 95.62 100 LEU A O 1
ATOM 811 N N . ASN A 1 101 ? -10.632 -6.361 24.282 1.00 94.19 101 ASN A N 1
ATOM 812 C CA . ASN A 1 101 ? -10.194 -7.684 24.716 1.00 94.19 101 ASN A CA 1
ATOM 813 C C . ASN A 1 101 ? -9.022 -7.610 25.698 1.00 94.19 101 ASN A C 1
ATOM 815 O O . ASN A 1 101 ? -8.930 -8.467 26.568 1.00 94.19 101 ASN A O 1
ATOM 819 N N . LYS A 1 102 ? -8.157 -6.598 25.564 1.00 94.62 102 LYS A N 1
ATOM 820 C CA . LYS A 1 102 ? -7.009 -6.381 26.448 1.00 94.62 102 LYS A CA 1
ATOM 821 C C . LYS A 1 102 ? -7.412 -5.801 27.807 1.00 94.62 102 LYS A C 1
ATOM 823 O O . LYS A 1 102 ? -6.864 -6.221 28.816 1.00 94.62 102 LYS A O 1
ATOM 828 N N . ASN A 1 103 ? -8.338 -4.840 27.824 1.00 93.94 103 ASN A N 1
ATOM 829 C CA . ASN A 1 103 ? -8.604 -4.026 29.015 1.00 93.94 103 ASN A CA 1
ATOM 830 C C . ASN A 1 103 ? -9.897 -4.398 29.755 1.00 93.94 103 ASN A C 1
ATOM 832 O O . ASN A 1 103 ? -10.006 -4.148 30.947 1.00 93.94 103 ASN A O 1
ATOM 836 N N . ILE A 1 104 ? -10.883 -5.002 29.081 1.00 93.12 104 ILE A N 1
ATOM 837 C CA . ILE A 1 104 ? -12.199 -5.277 29.674 1.00 93.12 104 ILE A CA 1
ATOM 838 C C . ILE A 1 104 ? -12.528 -6.754 29.500 1.00 93.12 104 ILE A C 1
ATOM 840 O O . ILE A 1 104 ? -12.805 -7.203 28.392 1.00 93.12 104 ILE A O 1
ATOM 844 N N . ASN A 1 105 ? -12.569 -7.529 30.582 1.00 91.12 105 ASN A N 1
ATOM 845 C CA . ASN A 1 105 ? -12.882 -8.962 30.497 1.00 91.12 105 ASN A CA 1
ATOM 846 C C . ASN A 1 105 ? -14.391 -9.252 30.421 1.00 91.12 105 ASN A C 1
ATOM 848 O O . ASN A 1 105 ? -14.802 -10.226 29.792 1.00 91.12 105 ASN A O 1
ATOM 852 N N . CYS A 1 106 ? -15.231 -8.385 30.993 1.00 92.19 106 CYS A N 1
ATOM 853 C CA . CYS A 1 106 ? -16.682 -8.574 31.035 1.00 92.19 106 CYS A CA 1
ATOM 854 C C . CYS A 1 106 ? -17.374 -8.164 29.711 1.00 92.19 106 CYS A C 1
ATOM 856 O O . CYS A 1 106 ? -17.285 -6.999 29.307 1.00 92.19 106 CYS A O 1
ATOM 858 N N . PRO A 1 107 ? -18.138 -9.057 29.045 1.00 93.38 107 PRO A N 1
ATOM 859 C CA . PRO A 1 107 ? -18.834 -8.748 27.787 1.00 93.38 107 PRO A CA 1
ATOM 860 C C . PRO A 1 107 ? -19.848 -7.596 27.871 1.00 93.38 107 PRO A C 1
ATOM 862 O O . PRO A 1 107 ? -19.993 -6.821 26.919 1.00 93.38 107 PRO A O 1
ATOM 865 N N . ILE A 1 108 ? -20.536 -7.461 29.009 1.00 93.19 108 ILE A N 1
ATOM 866 C CA . ILE A 1 108 ? -21.514 -6.388 29.243 1.00 93.19 108 ILE A CA 1
ATOM 867 C C . ILE A 1 108 ? -20.794 -5.036 29.274 1.00 93.19 108 ILE A C 1
ATOM 869 O O . ILE A 1 108 ? -21.177 -4.110 28.555 1.00 93.19 108 ILE A O 1
ATOM 873 N N . LEU A 1 109 ? -19.693 -4.953 30.026 1.00 93.25 109 LEU A N 1
ATOM 874 C CA . LEU A 1 109 ? -18.862 -3.753 30.113 1.00 93.25 109 LEU A CA 1
ATOM 875 C C . LEU A 1 109 ? -18.242 -3.390 28.758 1.00 93.25 109 LEU A C 1
ATOM 877 O O . LEU A 1 109 ? -18.269 -2.223 28.376 1.00 93.25 109 LEU A O 1
ATOM 881 N N . ARG A 1 110 ? -17.800 -4.376 27.960 1.00 94.75 110 ARG A N 1
ATOM 882 C CA . ARG A 1 110 ? -17.325 -4.124 26.584 1.00 94.75 110 ARG A CA 1
ATOM 883 C C . ARG A 1 110 ? -18.385 -3.432 25.731 1.00 94.75 110 ARG A C 1
ATOM 885 O O . ARG A 1 110 ? -18.064 -2.553 24.937 1.00 94.75 110 ARG A O 1
ATOM 892 N N . THR A 1 111 ? -19.645 -3.842 25.855 1.00 94.81 111 THR A N 1
ATOM 893 C CA . THR A 1 111 ? -20.754 -3.283 25.065 1.00 94.81 111 THR A CA 1
ATOM 894 C C . THR A 1 111 ? -21.095 -1.857 25.495 1.00 94.81 111 THR A C 1
ATOM 896 O O . THR A 1 111 ? -21.303 -0.991 24.640 1.00 94.81 111 THR A O 1
ATOM 899 N N . ARG A 1 112 ? -21.083 -1.588 26.806 1.00 94.25 112 ARG A N 1
ATOM 900 C CA . ARG A 1 112 ? -21.265 -0.237 27.353 1.00 94.25 112 ARG A CA 1
ATOM 901 C C . ARG A 1 112 ? -20.142 0.695 26.909 1.00 94.25 112 ARG A C 1
ATOM 903 O O . ARG A 1 112 ? -20.425 1.715 26.284 1.00 94.25 112 ARG A O 1
ATOM 910 N N . PHE A 1 113 ? -18.885 0.292 27.107 1.00 95.62 113 PHE A N 1
ATOM 911 C CA . PHE A 1 113 ? -17.740 1.105 26.702 1.00 95.62 113 PHE A CA 1
ATOM 912 C C . PHE A 1 113 ? -17.703 1.335 25.186 1.00 95.62 113 PHE A C 1
ATOM 914 O O . PHE A 1 113 ? -17.446 2.447 24.749 1.00 95.62 113 PHE A O 1
ATOM 921 N N . ARG A 1 114 ? -18.074 0.348 24.351 1.00 95.75 114 ARG A N 1
ATOM 922 C CA . ARG A 1 114 ? -18.235 0.571 22.897 1.00 95.75 114 ARG A CA 1
ATOM 923 C C . ARG A 1 114 ? -19.187 1.718 22.569 1.00 95.75 114 ARG A C 1
ATOM 925 O O . ARG A 1 114 ? -18.931 2.454 21.620 1.00 95.75 114 ARG A O 1
ATOM 932 N N . SER A 1 115 ? -20.303 1.816 23.284 1.00 94.31 115 SER A N 1
ATOM 933 C CA . SER A 1 115 ? -21.291 2.875 23.060 1.00 94.31 115 SER A CA 1
ATOM 934 C C . SER A 1 115 ? -20.744 4.226 23.517 1.00 94.31 115 SER A C 1
ATOM 936 O O . SER A 1 115 ? -20.871 5.202 22.786 1.00 94.31 115 SER A O 1
ATOM 938 N N . TYR A 1 116 ? -20.046 4.242 24.655 1.00 95.06 116 TYR A N 1
ATOM 939 C CA . TYR A 1 116 ? -19.359 5.420 25.184 1.00 95.06 116 TYR A CA 1
ATOM 940 C C . TYR A 1 116 ? -18.294 5.947 24.208 1.00 95.06 116 TYR A C 1
ATOM 942 O O . TYR A 1 116 ? -18.353 7.093 23.778 1.00 95.06 116 TYR A O 1
ATOM 950 N N . VAL A 1 117 ? -17.400 5.079 23.726 1.00 96.69 117 VAL A N 1
ATOM 951 C CA . VAL A 1 117 ? -16.378 5.419 22.721 1.00 96.69 117 VAL A CA 1
ATOM 952 C C . VAL A 1 117 ? -16.996 6.013 21.455 1.00 96.69 117 VAL A C 1
ATOM 954 O O . VAL A 1 117 ? -16.475 6.983 20.923 1.00 96.69 117 VAL A O 1
ATOM 957 N N . ARG A 1 118 ? -18.114 5.463 20.964 1.00 94.44 118 ARG A N 1
ATOM 958 C CA . ARG A 1 118 ? -18.795 5.982 19.761 1.00 94.44 118 ARG A CA 1
ATOM 959 C C . ARG A 1 118 ? -19.433 7.353 19.956 1.00 94.44 118 ARG A C 1
ATOM 961 O O . ARG A 1 118 ? -19.679 8.022 18.960 1.00 94.44 118 ARG A O 1
ATOM 968 N N . TYR A 1 119 ? -19.751 7.718 21.193 1.00 94.88 119 TYR A N 1
ATOM 969 C CA . TYR A 1 119 ? -20.315 9.022 21.512 1.00 94.88 119 TYR A CA 1
ATOM 970 C C . TYR A 1 119 ? -19.229 10.104 21.537 1.00 94.88 119 TYR A C 1
ATOM 972 O O . TYR A 1 119 ? -19.445 11.188 21.006 1.00 94.88 119 TYR A O 1
ATOM 980 N N . TYR A 1 120 ? -18.058 9.797 22.108 1.00 95.81 120 TYR A N 1
ATOM 981 C CA . TYR A 1 120 ? -16.994 10.787 22.320 1.00 95.81 120 TYR A CA 1
ATOM 982 C C . TYR A 1 120 ? -15.916 10.811 21.234 1.00 95.81 120 TYR A C 1
ATOM 984 O O . TYR A 1 120 ? -15.325 11.860 20.999 1.00 95.81 120 TYR A O 1
ATOM 992 N N . LEU A 1 121 ? -15.644 9.686 20.567 1.00 95.88 121 LEU A N 1
ATOM 993 C CA . LEU A 1 121 ? -14.528 9.560 19.630 1.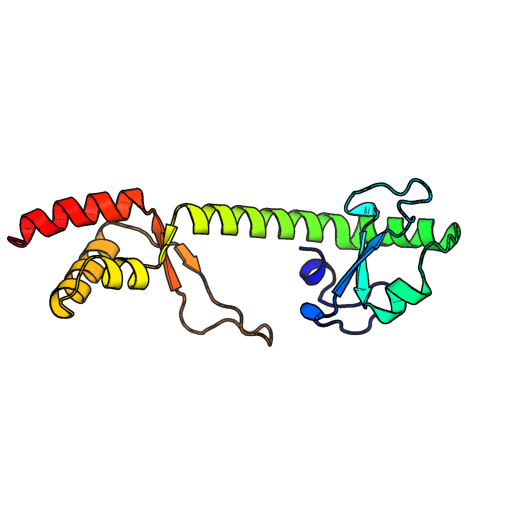00 95.88 121 LEU A CA 1
ATOM 994 C C . LEU A 1 121 ? -14.995 9.162 18.231 1.00 95.88 121 LEU A C 1
ATOM 996 O O . LEU A 1 121 ? -15.888 8.329 18.041 1.00 95.88 121 LEU A O 1
ATOM 1000 N N . THR A 1 122 ? -14.307 9.700 17.225 1.00 93.69 122 THR A N 1
ATOM 1001 C CA . THR A 1 122 ? -14.545 9.362 15.818 1.00 93.69 122 THR A CA 1
ATOM 1002 C C . THR A 1 122 ? -13.538 8.310 15.348 1.00 93.69 122 THR A C 1
ATOM 1004 O O . THR A 1 122 ? -12.337 8.563 15.389 1.00 93.69 122 THR A O 1
ATOM 1007 N N . PRO A 1 123 ? -13.982 7.131 14.869 1.00 93.56 123 PRO A N 1
ATOM 1008 C CA . PRO A 1 123 ? -13.064 6.114 14.378 1.00 93.56 123 PRO A CA 1
ATOM 1009 C C . PRO A 1 123 ? -12.550 6.409 12.974 1.00 93.56 123 PRO A C 1
ATOM 1011 O O . PRO A 1 123 ? -13.298 6.847 12.094 1.00 93.56 123 PRO A O 1
ATOM 1014 N N . ILE A 1 124 ? -11.338 5.932 12.709 1.00 89.25 124 ILE A N 1
ATOM 1015 C CA . ILE A 1 124 ? -10.883 5.637 11.354 1.00 89.25 124 ILE A CA 1
ATOM 1016 C C . ILE A 1 124 ? -11.433 4.268 10.939 1.00 89.25 124 ILE A C 1
ATOM 1018 O O . ILE A 1 124 ? -11.315 3.268 11.653 1.00 89.25 124 ILE A O 1
ATOM 1022 N N . LYS A 1 125 ? -12.063 4.223 9.761 1.00 89.00 125 LYS A N 1
ATOM 1023 C CA . LYS A 1 125 ? -12.667 3.012 9.189 1.00 89.00 125 LYS A CA 1
ATOM 1024 C C . LYS A 1 125 ? -11.716 2.395 8.169 1.00 89.00 125 LYS A C 1
ATOM 1026 O O . LYS A 1 125 ? -11.533 2.953 7.091 1.00 89.00 125 LYS A O 1
ATOM 1031 N N . ILE A 1 126 ? -11.169 1.219 8.474 1.00 82.31 126 ILE A N 1
ATOM 1032 C CA . ILE A 1 126 ? -10.278 0.485 7.564 1.00 82.31 126 ILE A CA 1
ATOM 1033 C C . ILE A 1 126 ? -10.992 -0.760 7.037 1.00 82.31 126 ILE A C 1
ATOM 1035 O O . ILE A 1 126 ? -11.427 -1.624 7.801 1.00 82.31 126 ILE A O 1
ATOM 1039 N N . TYR A 1 127 ? -11.097 -0.868 5.714 1.00 82.06 127 TYR A N 1
ATOM 1040 C CA . TYR A 1 127 ? -11.647 -2.041 5.038 1.00 82.06 127 TYR A CA 1
ATOM 1041 C C . TYR A 1 127 ? -10.515 -3.003 4.699 1.00 82.06 127 TYR A C 1
ATOM 1043 O O . TYR A 1 127 ? -9.578 -2.632 3.997 1.00 82.06 127 TYR A O 1
ATOM 1051 N N . LYS A 1 128 ? -10.605 -4.248 5.175 1.00 74.38 128 LYS A N 1
ATOM 1052 C CA . LYS A 1 128 ? -9.690 -5.292 4.709 1.00 74.38 128 LYS A CA 1
ATOM 1053 C C . LYS A 1 128 ? -9.968 -5.590 3.239 1.00 74.38 128 LYS A C 1
ATOM 1055 O O . LYS A 1 128 ? -11.125 -5.774 2.862 1.00 74.38 128 LYS A O 1
ATOM 1060 N N . THR A 1 129 ? -8.909 -5.680 2.449 1.00 72.38 129 THR A N 1
ATOM 1061 C CA . THR A 1 129 ? -8.961 -6.218 1.090 1.00 72.38 129 THR A CA 1
ATOM 1062 C C . THR A 1 129 ? -8.663 -7.711 1.164 1.00 72.38 129 THR A C 1
ATOM 1064 O O . THR A 1 129 ? -7.697 -8.124 1.805 1.00 72.38 129 THR A O 1
ATOM 1067 N N . HIS A 1 130 ? -9.522 -8.527 0.567 1.00 63.31 130 HIS A N 1
ATOM 1068 C CA . HIS A 1 130 ? -9.282 -9.953 0.387 1.00 63.31 130 HIS A CA 1
ATOM 1069 C C . HIS A 1 130 ? -8.168 -10.172 -0.647 1.00 63.31 130 HIS A C 1
ATOM 1071 O O . HIS A 1 130 ? -7.878 -9.289 -1.453 1.00 63.31 130 HIS A O 1
ATOM 1077 N N . SER A 1 131 ? -7.557 -11.359 -0.654 1.00 55.00 131 SER A N 1
ATOM 1078 C CA . SER A 1 131 ? -6.504 -11.733 -1.616 1.00 55.00 131 SER A CA 1
ATOM 1079 C C . SER A 1 131 ? -6.937 -11.592 -3.081 1.00 55.00 131 SER A C 1
ATOM 1081 O O . SER A 1 131 ? -6.106 -11.376 -3.952 1.00 55.00 131 SER A O 1
ATOM 1083 N N . ASN A 1 132 ? -8.243 -11.648 -3.347 1.00 61.09 132 ASN A N 1
ATOM 1084 C CA . ASN A 1 132 ? -8.853 -11.433 -4.660 1.00 61.09 132 ASN A CA 1
ATOM 1085 C C . ASN A 1 132 ? -9.161 -9.953 -4.987 1.00 61.09 132 ASN A C 1
ATOM 1087 O O . ASN A 1 132 ? -9.878 -9.679 -5.944 1.00 61.09 132 ASN A O 1
ATOM 1091 N N . GLY A 1 133 ? -8.694 -8.998 -4.177 1.00 58.47 133 GLY A N 1
ATOM 1092 C CA . GLY A 1 133 ? -8.904 -7.562 -4.391 1.00 58.47 133 GLY A CA 1
ATOM 1093 C C . GLY A 1 133 ? -10.256 -7.012 -3.913 1.00 58.47 133 GLY A C 1
ATOM 1094 O O . GLY A 1 133 ? -10.446 -5.795 -3.902 1.00 58.47 133 GLY A O 1
ATOM 1095 N N . LEU A 1 134 ? -11.195 -7.858 -3.467 1.00 64.88 134 LEU A N 1
ATOM 1096 C CA . LEU A 1 134 ? -12.501 -7.402 -2.977 1.00 64.88 134 LEU A CA 1
ATOM 1097 C C . LEU A 1 134 ? -12.404 -6.816 -1.562 1.00 64.88 134 LEU A C 1
ATOM 1099 O O . LEU A 1 134 ? -11.731 -7.364 -0.690 1.00 64.88 134 LEU A O 1
ATOM 1103 N N . LYS A 1 135 ? -13.121 -5.719 -1.295 1.00 70.44 135 LYS A N 1
ATOM 1104 C CA . LYS A 1 135 ? -13.205 -5.118 0.047 1.00 70.44 135 LYS A CA 1
ATOM 1105 C C . LYS A 1 135 ? -14.207 -5.873 0.927 1.00 70.44 135 LYS A C 1
ATOM 1107 O O . LYS A 1 135 ? -15.300 -6.221 0.484 1.00 70.44 135 LYS A O 1
ATOM 1112 N N . ALA A 1 136 ? -13.858 -6.084 2.194 1.00 78.00 136 ALA A N 1
ATOM 1113 C CA . ALA A 1 136 ? -14.756 -6.658 3.191 1.00 78.00 136 ALA A CA 1
ATOM 1114 C C . ALA A 1 136 ? -16.007 -5.781 3.396 1.00 78.00 136 ALA A C 1
ATOM 1116 O O . ALA A 1 136 ? -15.925 -4.555 3.382 1.00 78.00 136 ALA A O 1
ATOM 1117 N N . LYS A 1 137 ? -17.165 -6.402 3.665 1.00 82.88 137 LYS A N 1
ATOM 1118 C CA . LYS A 1 137 ? -18.444 -5.681 3.852 1.00 82.88 137 LYS A CA 1
ATOM 1119 C C . LYS A 1 137 ? -18.479 -4.768 5.084 1.00 82.88 137 LYS A C 1
ATOM 1121 O O . LYS A 1 137 ? -19.256 -3.820 5.113 1.00 82.88 137 LYS A O 1
ATOM 1126 N N . LYS A 1 138 ? -17.693 -5.067 6.122 1.00 86.00 138 LYS A N 1
ATOM 1127 C CA . LYS A 1 138 ? -17.654 -4.292 7.371 1.00 86.00 138 LYS A CA 1
ATOM 1128 C C . LYS A 1 138 ? -16.241 -3.758 7.615 1.00 86.00 138 LYS A C 1
ATOM 1130 O O . LYS A 1 138 ? -15.296 -4.548 7.530 1.00 86.00 138 LYS A O 1
ATOM 1135 N N . PRO A 1 139 ? -16.080 -2.464 7.941 1.00 88.25 139 PRO A N 1
ATOM 1136 C CA . PRO A 1 139 ? -14.781 -1.923 8.299 1.00 88.25 139 PRO A CA 1
ATOM 1137 C C . PRO A 1 139 ? -14.389 -2.359 9.712 1.00 88.25 139 PRO A C 1
ATOM 1139 O O . PRO A 1 139 ? -15.236 -2.546 10.591 1.00 88.25 139 PRO A O 1
ATOM 1142 N N . LYS A 1 140 ? -13.084 -2.450 9.942 1.00 89.62 140 LYS A N 1
ATOM 1143 C CA . LYS A 1 140 ? -12.516 -2.399 11.286 1.00 89.62 140 LYS A CA 1
ATOM 1144 C C . LYS A 1 140 ? -12.438 -0.943 11.743 1.00 89.62 140 LYS A C 1
ATOM 1146 O O . LYS A 1 140 ? -12.186 -0.053 10.930 1.00 89.62 140 LYS A O 1
ATOM 1151 N N . LEU A 1 141 ? -12.681 -0.718 13.032 1.00 92.56 141 LEU A N 1
ATOM 1152 C CA . LEU A 1 141 ? -12.675 0.609 13.646 1.00 92.56 141 LEU A CA 1
ATOM 1153 C C . LEU A 1 141 ? -11.390 0.792 14.448 1.00 92.56 141 LEU A C 1
ATOM 1155 O O . LEU A 1 141 ? -11.108 -0.014 15.339 1.00 92.56 141 LEU A O 1
ATOM 1159 N N . TYR A 1 142 ? -10.656 1.847 14.123 1.00 92.38 142 TYR A N 1
ATOM 1160 C CA . TYR A 1 142 ? -9.398 2.227 14.749 1.00 92.38 142 TYR A CA 1
ATOM 1161 C C . TYR A 1 142 ? -9.557 3.580 15.437 1.00 92.38 142 TYR A C 1
ATOM 1163 O O . TYR A 1 142 ? -10.178 4.482 14.879 1.00 92.38 142 TYR A O 1
ATOM 1171 N N . TYR A 1 143 ? -9.002 3.701 16.638 1.00 94.88 143 TYR A N 1
ATOM 1172 C CA . TYR A 1 143 ? -9.045 4.911 17.464 1.00 94.88 143 TYR A CA 1
ATOM 1173 C C . TYR A 1 143 ? -7.642 5.244 17.942 1.00 94.88 143 TYR A C 1
ATOM 1175 O O . TYR A 1 143 ? -6.847 4.321 18.140 1.00 94.88 143 TYR A O 1
ATOM 1183 N N . ASN A 1 144 ? -7.350 6.531 18.129 1.00 94.62 144 ASN A N 1
ATOM 1184 C CA . ASN A 1 144 ? -6.083 6.965 18.696 1.00 94.62 144 ASN A CA 1
ATOM 1185 C C . ASN A 1 144 ? -5.889 6.314 20.074 1.00 94.62 144 ASN A C 1
ATOM 1187 O O . ASN A 1 144 ? -6.807 6.293 20.895 1.00 94.62 144 ASN A O 1
ATOM 1191 N N . VAL A 1 145 ? -4.707 5.744 20.311 1.00 94.62 145 VAL A N 1
ATOM 1192 C CA . VAL A 1 145 ? -4.424 4.991 21.540 1.00 94.62 145 VAL A CA 1
ATOM 1193 C C . VAL A 1 145 ? -4.523 5.875 22.785 1.00 94.62 145 VAL A C 1
ATOM 1195 O O . VAL A 1 145 ? -5.053 5.420 23.797 1.00 94.62 145 VAL A O 1
ATOM 1198 N N . ASN A 1 146 ? -4.054 7.122 22.719 1.00 95.00 146 ASN A N 1
ATOM 1199 C CA . ASN A 1 146 ? -4.031 8.023 23.872 1.00 95.00 146 ASN A CA 1
ATOM 1200 C C . ASN A 1 146 ? -5.445 8.472 24.242 1.00 95.00 146 ASN A C 1
ATOM 1202 O O . ASN A 1 146 ? -5.852 8.278 25.382 1.00 95.00 146 ASN A O 1
ATOM 1206 N N . GLU A 1 147 ? -6.229 8.936 23.264 1.00 96.31 147 GLU A N 1
ATOM 1207 C CA . GLU A 1 147 ? -7.628 9.336 23.484 1.00 96.31 147 GLU A CA 1
ATOM 1208 C C . GLU A 1 147 ? -8.467 8.176 24.039 1.00 96.31 147 GLU A C 1
ATOM 1210 O O . GLU A 1 147 ? -9.299 8.352 24.927 1.00 96.31 147 GLU A O 1
ATOM 1215 N N . LEU A 1 148 ? -8.239 6.959 23.530 1.00 96.19 148 LEU A N 1
ATOM 1216 C CA . LEU A 1 148 ? -8.968 5.779 23.982 1.00 96.19 148 LEU A CA 1
ATOM 1217 C C . LEU A 1 148 ? -8.587 5.375 25.414 1.00 96.19 148 LEU A C 1
ATOM 1219 O O . LEU A 1 148 ? -9.460 4.941 26.163 1.00 96.19 148 LEU A O 1
ATOM 1223 N N . ASN A 1 149 ? -7.312 5.518 25.794 1.00 95.94 149 ASN A N 1
ATOM 1224 C CA . ASN A 1 149 ? -6.848 5.292 27.165 1.00 95.94 149 ASN A CA 1
ATOM 1225 C C . ASN A 1 149 ? -7.415 6.340 28.128 1.00 95.94 149 ASN A C 1
ATOM 1227 O O . ASN A 1 149 ? -7.939 5.967 29.171 1.00 95.94 149 ASN A O 1
ATOM 1231 N N . GLU A 1 150 ? -7.358 7.624 27.771 1.00 96.50 150 GLU A N 1
ATOM 1232 C CA . GLU A 1 150 ? -7.914 8.718 28.578 1.00 96.50 150 GLU A CA 1
ATOM 1233 C C . GLU A 1 150 ? -9.415 8.524 28.812 1.00 96.50 150 GLU A C 1
ATOM 1235 O O . GLU A 1 150 ? -9.894 8.581 29.948 1.00 96.50 150 GLU A O 1
ATOM 1240 N N . LEU A 1 151 ? -10.153 8.198 27.746 1.00 96.38 151 LEU A N 1
ATOM 1241 C CA . LEU A 1 151 ? -11.580 7.923 27.841 1.00 96.38 151 LEU A CA 1
ATOM 1242 C C . LEU A 1 151 ? -11.869 6.663 28.663 1.00 96.38 151 LEU A C 1
ATOM 1244 O O . LEU A 1 151 ? -12.870 6.619 29.376 1.00 96.38 151 LEU A O 1
ATOM 1248 N N . TYR A 1 152 ? -11.022 5.634 28.562 1.00 95.56 152 TYR A N 1
ATOM 1249 C CA . TYR A 1 152 ? -11.164 4.419 29.358 1.00 95.56 152 TYR A CA 1
ATOM 1250 C C . TYR A 1 152 ? -10.976 4.698 30.846 1.00 95.56 152 TYR A C 1
ATOM 1252 O O . TYR A 1 152 ? -11.850 4.304 31.609 1.00 95.56 152 TYR A O 1
ATOM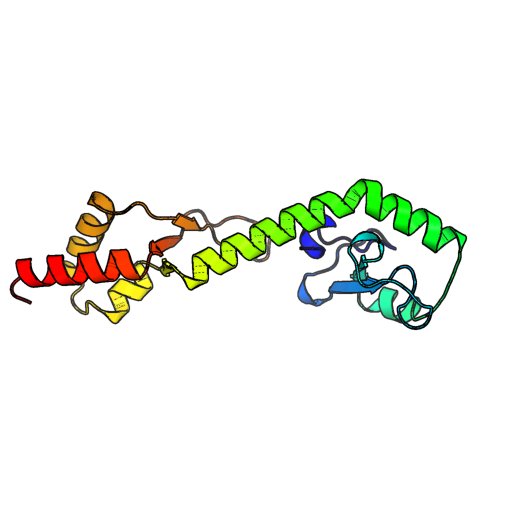 1260 N N . SER A 1 153 ? -9.920 5.420 31.236 1.00 93.94 153 SER A N 1
ATOM 1261 C CA . SER A 1 153 ? -9.659 5.789 32.633 1.00 93.94 153 SER A CA 1
ATOM 1262 C C . SER A 1 153 ? -10.824 6.577 33.235 1.00 93.94 153 SER A C 1
ATOM 1264 O O . SER A 1 153 ? -11.361 6.192 34.272 1.00 93.94 153 SER A O 1
ATOM 1266 N N . SER A 1 154 ? -11.291 7.615 32.531 1.00 93.25 154 SER A N 1
ATOM 1267 C CA . SER A 1 154 ? -12.455 8.398 32.966 1.00 93.25 154 SER A CA 1
ATOM 1268 C C . SER A 1 154 ? -13.721 7.543 33.059 1.00 93.25 154 SER A C 1
ATOM 1270 O O . SER A 1 154 ? -14.511 7.693 33.987 1.00 93.25 154 SER A O 1
ATOM 1272 N N . TRP A 1 155 ? -13.935 6.625 32.114 1.00 93.50 155 TRP A N 1
ATOM 1273 C CA . TRP A 1 155 ? -15.108 5.759 32.133 1.00 93.50 155 TRP A CA 1
ATOM 1274 C C . TRP A 1 155 ? -15.055 4.732 33.267 1.00 93.50 155 TRP A C 1
ATOM 1276 O O . TRP A 1 155 ? -16.073 4.541 33.928 1.00 93.50 155 TRP A O 1
ATOM 1286 N N . SER A 1 156 ? -13.908 4.093 33.524 1.00 87.50 156 SER A N 1
ATOM 1287 C CA . SER A 1 156 ? -13.765 3.101 34.600 1.00 87.50 156 SER A CA 1
ATOM 1288 C C . SER A 1 156 ? -14.075 3.690 35.973 1.00 87.50 156 SER A C 1
ATOM 1290 O O . SER A 1 156 ? -14.815 3.067 36.729 1.00 87.50 156 SER A O 1
ATOM 1292 N N . GLU A 1 157 ? -13.642 4.927 36.232 1.00 86.69 157 GLU A N 1
ATOM 1293 C CA . GLU A 1 157 ? -13.945 5.646 37.478 1.00 86.69 157 GLU A CA 1
ATOM 1294 C C . GLU A 1 157 ? -15.459 5.821 37.702 1.00 86.69 157 GLU A C 1
ATOM 1296 O O . GLU A 1 157 ? -15.929 5.783 38.833 1.00 86.69 157 GLU A O 1
ATOM 1301 N N . THR A 1 158 ? -16.253 5.956 36.631 1.00 82.38 158 THR A N 1
ATOM 1302 C CA . THR A 1 158 ? -17.724 6.085 36.732 1.00 82.38 158 THR A CA 1
ATOM 1303 C C . THR A 1 158 ? -18.467 4.761 36.910 1.00 82.38 158 THR A C 1
ATOM 1305 O O . THR A 1 158 ? -19.682 4.767 37.107 1.00 82.38 158 THR A O 1
ATOM 1308 N N . GLN A 1 159 ? -17.790 3.622 36.748 1.00 73.19 159 GLN A N 1
ATOM 1309 C CA . GLN A 1 159 ? -18.414 2.298 36.812 1.00 73.19 159 GLN A CA 1
ATOM 1310 C C . GLN A 1 159 ? -18.182 1.581 38.155 1.00 73.19 159 GLN A C 1
ATOM 1312 O O . GLN A 1 159 ? -18.591 0.425 38.257 1.00 73.19 159 GLN A O 1
ATOM 1317 N N . ASP A 1 160 ? -17.554 2.232 39.148 1.00 60.50 160 ASP A N 1
ATOM 1318 C CA . ASP A 1 160 ? -17.035 1.597 40.376 1.00 60.50 160 ASP A CA 1
ATOM 1319 C C . ASP A 1 160 ? -16.153 0.363 40.062 1.00 60.50 160 ASP A C 1
ATOM 1321 O O . ASP A 1 160 ? -16.311 -0.708 40.657 1.00 60.50 160 ASP A O 1
ATOM 1325 N N . LEU A 1 161 ? -15.259 0.494 39.069 1.00 55.12 161 LEU A N 1
ATOM 1326 C CA . LEU A 1 161 ? -14.291 -0.527 38.631 1.00 55.12 161 LEU A CA 1
ATOM 1327 C C . LEU A 1 161 ? -12.854 -0.155 38.988 1.00 55.12 161 LEU A C 1
ATOM 1329 O O . LEU A 1 161 ? -12.496 1.030 38.813 1.00 55.12 161 LEU A O 1
#

Secondary structure (DSSP, 8-state):
-HHHHTTTB-TTT--B--STTEEEEESS-GGGT--SSGGGEEEEEHHHHHHHTT---HHHHHHHHHHHHHHTHHHHHHHHHHHHHHHHHHHHEEEHHHHHHHH---HHHHHHHHHHHHHH-PPEEEPPBPTTSPBPSS-EEEEEHHHHHHHHHHHHHTTT-

Sequence (161 aa):
AIYYAFDGKCFYTGRDVSFDDMHIDHILPQSEGGPNNVSNYVLSCGYINLKKFNKVNPKLIEISREVVNLCFSEKVVLKYNELQNNQKVVDTHIELNSFLNKNINCPILRTRFRSYVRYYLTPIKIYKTHSNGLKAKKPKLYYNVNELNELYSSWSETQDL

pLDDT: mean 90.5, std 8.92, range [55.0, 97.81]